Protein AF-A0A526WHH5-F1 (afdb_monomer)

Mean predicted aligned error: 7.63 Å

Secondary structure (DSSP, 8-state):
----------PPPGGGGPPPPPPP--TTS--SHHHHHHHTTTTSHHHHHHHHHHHHHHHHHT-

Radius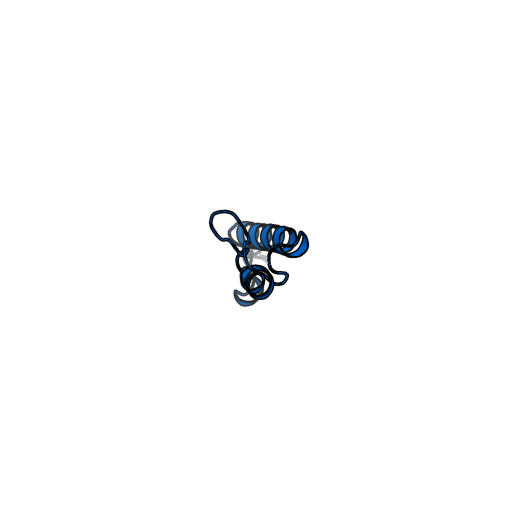 of gyration: 19.58 Å; Cα contacts (8 Å, |Δi|>4): 28; chains: 1; bounding box: 46×16×62 Å

Foldseek 3Di:
DDDDDDDDLDADDPVLLDADDDQDDDVVADDDPVSCVVRPCSHDPVNVVSRVVSVVSVVVSVD

pLDDT: mean 83.45, std 8.84, range [49.88, 93.5]

Sequence (63 aa):
MVVKYVTVERHIPDPLKRPPPSAWSKPGGPAVTADFIERGDVNEAGLRVCTAQVNKIIEWDRQ

Structure (mmCIF, N/CA/C/O backbone):
data_AF-A0A526WHH5-F1
#
_entry.id   AF-A0A526WHH5-F1
#
loop_
_atom_site.group_PDB
_atom_site.id
_atom_site.type_symbol
_atom_site.label_atom_id
_atom_site.label_alt_id
_atom_site.label_comp_id
_atom_site.label_asym_id
_atom_site.label_entity_id
_atom_site.label_seq_id
_atom_site.pdbx_PDB_ins_code
_atom_site.Cartn_x
_atom_site.Cartn_y
_atom_site.Cartn_z
_atom_site.occupancy
_atom_site.B_iso_or_equiv
_atom_site.auth_seq_id
_atom_site.auth_comp_id
_atom_site.auth_asym_id
_atom_site.auth_atom_id
_atom_site.pdbx_PDB_model_num
ATOM 1 N N . MET A 1 1 ? -29.565 6.331 42.862 1.00 49.88 1 MET A N 1
ATOM 2 C CA . MET A 1 1 ? -29.046 5.450 41.793 1.00 49.88 1 MET A CA 1
ATOM 3 C C . MET A 1 1 ? -27.785 6.101 41.247 1.00 49.88 1 MET A C 1
ATOM 5 O O . MET A 1 1 ? -27.879 7.224 40.775 1.00 49.88 1 MET A O 1
ATOM 9 N N . VAL A 1 2 ? -26.612 5.485 41.406 1.00 59.94 2 VAL A N 1
ATOM 10 C CA . VAL A 1 2 ? -25.344 6.037 40.893 1.00 59.94 2 VAL A CA 1
ATOM 11 C C . VAL A 1 2 ? -25.089 5.409 39.528 1.00 59.94 2 VAL A C 1
ATOM 13 O O . VAL A 1 2 ? -24.933 4.195 39.436 1.00 59.94 2 VAL A O 1
ATOM 16 N N . VAL A 1 3 ? -25.093 6.218 38.470 1.00 73.19 3 VAL A N 1
ATOM 17 C CA . VAL A 1 3 ? -24.775 5.762 37.111 1.00 73.19 3 VAL A CA 1
ATOM 18 C C . VAL A 1 3 ? -23.271 5.903 36.916 1.00 73.19 3 VAL A C 1
ATOM 20 O O . VAL A 1 3 ? -22.743 7.013 36.937 1.00 73.19 3 VAL A O 1
ATOM 23 N N . LYS A 1 4 ? -22.571 4.775 36.770 1.00 75.94 4 LYS A N 1
ATOM 24 C CA . LYS A 1 4 ? -21.136 4.751 36.482 1.00 75.94 4 LYS A CA 1
ATOM 25 C C . LYS A 1 4 ? -20.948 4.643 34.972 1.00 75.94 4 LYS A C 1
ATOM 27 O O . LYS A 1 4 ? -21.297 3.624 34.383 1.00 75.94 4 LYS A O 1
ATOM 32 N N . TYR A 1 5 ? -20.408 5.690 34.360 1.00 78.81 5 TYR A N 1
ATOM 33 C CA . TYR A 1 5 ? -20.023 5.671 32.953 1.00 78.81 5 TYR A CA 1
ATOM 34 C C . TYR A 1 5 ? -18.646 5.021 32.823 1.00 78.81 5 TYR A C 1
ATOM 36 O O . TYR A 1 5 ? -17.721 5.369 33.556 1.00 78.81 5 TYR A O 1
ATOM 44 N N . VAL A 1 6 ? -18.531 4.052 31.918 1.00 75.25 6 VAL A N 1
ATOM 45 C CA . VAL A 1 6 ? -17.271 3.384 31.586 1.00 75.25 6 VAL A CA 1
ATOM 46 C C . VAL A 1 6 ? -17.019 3.626 30.107 1.00 75.25 6 VAL A C 1
ATOM 48 O O . VAL A 1 6 ? -17.858 3.275 29.277 1.00 75.25 6 VAL A O 1
ATOM 51 N N . THR A 1 7 ? -15.888 4.241 29.776 1.00 70.69 7 THR A N 1
ATOM 52 C CA . THR A 1 7 ? -15.448 4.374 28.388 1.00 70.69 7 THR A CA 1
ATOM 53 C C . THR A 1 7 ? -14.952 3.010 27.930 1.00 70.69 7 THR A C 1
ATOM 55 O O . THR A 1 7 ? -13.999 2.476 28.489 1.00 70.69 7 THR A O 1
ATOM 58 N N . VAL A 1 8 ? -15.630 2.413 26.954 1.00 71.19 8 VAL A N 1
ATOM 59 C CA . VAL A 1 8 ? -15.146 1.198 26.298 1.00 71.19 8 VAL A CA 1
ATOM 60 C C . VAL A 1 8 ? -14.304 1.646 25.112 1.00 71.19 8 VAL A C 1
ATOM 62 O O . VAL A 1 8 ? -14.861 2.062 24.096 1.00 71.19 8 VAL A O 1
AT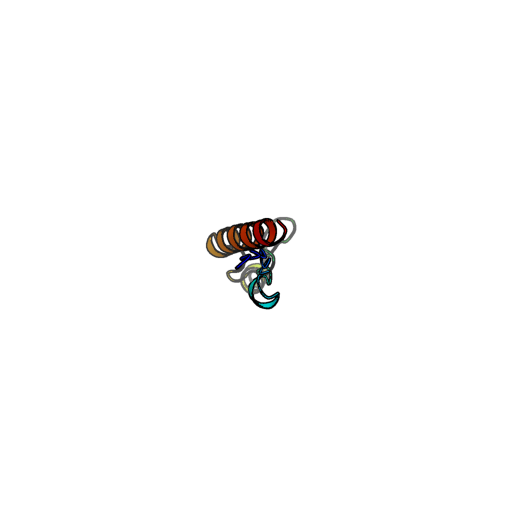OM 65 N N . GLU A 1 9 ? -12.982 1.580 25.247 1.00 65.56 9 GLU A N 1
ATOM 66 C CA . GLU A 1 9 ? -12.071 1.739 24.112 1.00 65.56 9 GLU A CA 1
ATOM 67 C C . GLU A 1 9 ? -12.301 0.575 23.147 1.00 65.56 9 GLU A C 1
ATOM 69 O O . GLU A 1 9 ? -12.116 -0.600 23.475 1.00 65.56 9 GLU A O 1
ATOM 74 N N . ARG A 1 10 ? 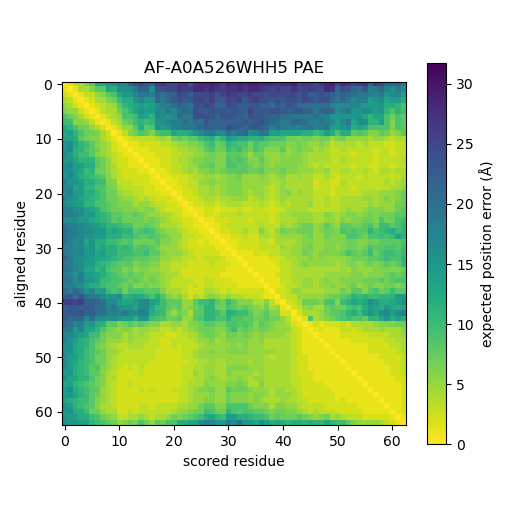-12.826 0.898 21.966 1.00 74.94 10 ARG A N 1
ATOM 75 C CA . ARG A 1 10 ? -13.069 -0.071 20.902 1.00 74.94 10 ARG A CA 1
ATOM 76 C C . ARG A 1 10 ? -11.962 0.075 19.880 1.00 74.94 10 ARG A C 1
ATOM 78 O O . ARG A 1 10 ? -12.013 0.993 19.071 1.00 74.94 10 ARG A O 1
ATOM 85 N N . HIS A 1 11 ? -11.027 -0.864 19.896 1.00 86.50 11 HIS A N 1
ATOM 86 C CA . HIS A 1 11 ? -10.064 -0.982 18.814 1.00 86.50 11 HIS A CA 1
ATOM 87 C C . HIS A 1 11 ? -10.696 -1.621 17.580 1.00 86.50 11 HIS A C 1
ATOM 89 O O . HIS A 1 11 ? -11.565 -2.500 17.663 1.00 86.50 11 HIS A O 1
ATOM 95 N N . ILE A 1 12 ? -10.225 -1.198 16.417 1.00 84.56 12 ILE A N 1
ATOM 96 C CA . ILE A 1 12 ? -10.579 -1.783 15.134 1.00 84.56 12 ILE A CA 1
ATOM 97 C C . ILE A 1 12 ? -9.979 -3.200 15.068 1.00 84.56 12 ILE A C 1
ATOM 99 O O . ILE A 1 12 ? -8.798 -3.380 15.375 1.00 84.56 12 ILE A O 1
ATOM 103 N N . PRO A 1 13 ? -10.743 -4.219 14.633 1.00 88.50 13 PRO A N 1
ATOM 104 C CA . PRO A 1 13 ? -10.211 -5.560 14.408 1.00 88.50 13 PRO A CA 1
ATOM 105 C C . PRO A 1 13 ? -9.012 -5.570 13.448 1.00 88.50 13 PRO A C 1
ATOM 107 O O . PRO A 1 13 ? -9.058 -4.960 12.379 1.00 88.50 13 PRO A O 1
ATOM 110 N N . ASP A 1 14 ? -7.970 -6.337 13.775 1.00 87.69 14 ASP A N 1
ATOM 111 C CA . ASP A 1 14 ? -6.733 -6.416 12.980 1.00 87.69 14 ASP A CA 1
ATOM 112 C C . ASP A 1 14 ? -6.927 -6.744 11.489 1.00 87.69 14 ASP A C 1
ATOM 114 O O . ASP A 1 14 ? -6.232 -6.145 10.663 1.00 87.69 14 ASP A O 1
ATOM 118 N N . PRO A 1 15 ? -7.882 -7.607 11.076 1.00 86.88 15 PRO A N 1
ATOM 119 C CA . PRO A 1 15 ? -8.129 -7.853 9.656 1.00 86.88 15 PRO A CA 1
ATOM 120 C C . PRO A 1 15 ? -8.530 -6.599 8.869 1.00 86.88 15 PRO A C 1
ATOM 122 O O . PRO A 1 15 ? -8.227 -6.513 7.682 1.00 86.88 15 PRO A O 1
ATOM 125 N N . LEU A 1 16 ? -9.177 -5.626 9.522 1.00 85.12 16 LEU A N 1
ATOM 126 C CA . LEU A 1 16 ? -9.615 -4.368 8.907 1.00 85.12 16 LEU A CA 1
ATOM 127 C C . LEU A 1 16 ? -8.512 -3.298 8.885 1.00 85.12 16 LEU A C 1
ATOM 129 O O . LEU A 1 16 ? -8.650 -2.293 8.195 1.00 85.12 16 LEU A O 1
ATOM 133 N N . LYS A 1 17 ? -7.411 -3.524 9.610 1.00 87.62 17 LYS A N 1
ATOM 134 C CA . LYS A 1 17 ? -6.219 -2.662 9.648 1.00 87.62 17 LYS A CA 1
ATOM 135 C C . LYS A 1 17 ? -5.072 -3.192 8.791 1.00 87.62 17 LYS A C 1
ATOM 137 O O . LYS A 1 17 ? -3.965 -2.661 8.854 1.00 87.62 17 LYS A O 1
ATOM 142 N N . ARG A 1 18 ? -5.283 -4.267 8.027 1.00 89.44 18 ARG A N 1
ATOM 143 C CA . ARG A 1 18 ? -4.214 -4.857 7.219 1.00 89.44 18 ARG A CA 1
ATOM 144 C C . ARG A 1 18 ? -3.682 -3.810 6.226 1.00 89.44 18 ARG A C 1
ATOM 146 O O . ARG A 1 18 ? -4.478 -3.269 5.458 1.00 89.44 18 ARG A O 1
ATOM 153 N N . PRO A 1 19 ? -2.365 -3.535 6.211 1.00 87.19 19 PRO A N 1
ATOM 154 C CA . PRO A 1 19 ? -1.803 -2.581 5.272 1.00 87.19 19 PRO A CA 1
ATOM 155 C C . PRO A 1 19 ? -1.970 -3.091 3.833 1.00 87.19 19 PRO A C 1
ATOM 157 O O . PRO A 1 19 ? -1.881 -4.304 3.599 1.00 87.19 19 PRO A O 1
ATOM 160 N N . PRO A 1 20 ? -2.189 -2.189 2.863 1.00 85.75 20 PRO A N 1
ATOM 161 C CA . PRO A 1 20 ? -2.156 -2.550 1.454 1.00 85.75 20 PRO A CA 1
ATOM 162 C C . PRO A 1 20 ? -0.784 -3.115 1.044 1.00 85.75 20 PRO A C 1
ATOM 164 O O . PRO A 1 20 ? 0.212 -2.880 1.737 1.00 85.75 20 PRO A O 1
ATOM 167 N N . PRO A 1 21 ? -0.703 -3.834 -0.091 1.00 85.06 21 PRO A N 1
ATOM 168 C CA . PRO A 1 21 ? 0.572 -4.256 -0.661 1.00 85.06 21 PRO A CA 1
ATOM 169 C C . PRO A 1 21 ? 1.528 -3.073 -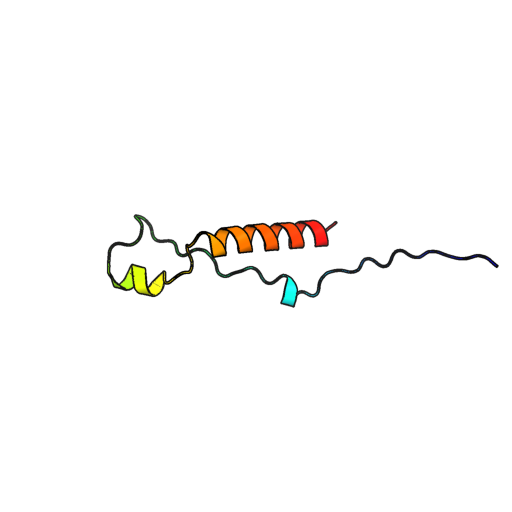0.837 1.00 85.06 21 PRO A C 1
ATOM 171 O O . PRO A 1 21 ? 1.104 -1.957 -1.135 1.00 85.06 21 PRO A O 1
ATOM 174 N N . SER A 1 22 ? 2.827 -3.313 -0.670 1.00 84.19 22 SER A N 1
ATOM 175 C CA . SER A 1 22 ? 3.836 -2.284 -0.910 1.00 84.19 22 SER A CA 1
ATOM 176 C C . SER A 1 22 ? 3.871 -1.879 -2.381 1.00 84.19 22 SER A C 1
ATOM 178 O O . SER A 1 22 ? 3.757 -2.727 -3.266 1.00 84.19 22 SER A O 1
ATOM 180 N N . ALA A 1 23 ? 4.130 -0.594 -2.620 1.00 85.69 23 ALA A N 1
ATOM 181 C CA . ALA A 1 23 ? 4.463 -0.082 -3.941 1.00 85.69 23 ALA A C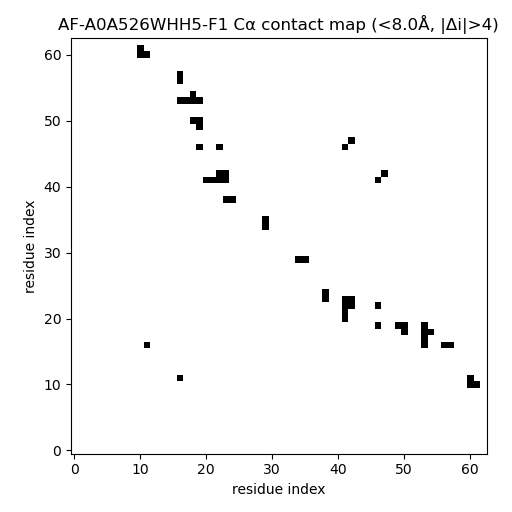A 1
ATOM 182 C C . ALA A 1 23 ? 5.622 -0.887 -4.551 1.00 85.69 23 ALA A C 1
ATOM 184 O O . ALA A 1 23 ? 6.635 -1.131 -3.886 1.00 85.69 23 ALA A O 1
ATOM 185 N N . TRP A 1 24 ? 5.485 -1.293 -5.812 1.00 88.56 24 TRP A N 1
ATOM 186 C CA . TRP A 1 24 ? 6.571 -1.966 -6.521 1.00 88.56 24 TRP A CA 1
ATOM 187 C C . TRP A 1 24 ? 7.718 -0.982 -6.752 1.00 88.56 24 TRP A C 1
ATOM 189 O O . TRP A 1 24 ? 7.503 0.170 -7.139 1.00 88.56 24 TRP A O 1
ATOM 199 N N . SER A 1 25 ? 8.947 -1.433 -6.533 1.00 87.88 25 SER A N 1
ATOM 200 C CA . SER A 1 25 ? 10.134 -0.597 -6.667 1.00 87.88 25 SER A CA 1
ATOM 201 C C . SER A 1 25 ? 11.306 -1.410 -7.191 1.00 87.88 25 SER A C 1
ATOM 203 O O . SER A 1 25 ? 11.561 -2.522 -6.733 1.00 87.88 25 SER A O 1
ATOM 205 N N . LYS A 1 26 ? 12.041 -0.817 -8.130 1.00 88.94 26 LYS A N 1
ATOM 206 C CA . LYS A 1 26 ? 13.294 -1.330 -8.681 1.00 88.94 26 LYS A CA 1
ATOM 207 C C . LYS A 1 26 ? 14.247 -0.150 -8.880 1.00 88.94 26 LYS A C 1
ATOM 209 O O . LYS A 1 26 ? 13.794 0.901 -9.348 1.00 88.94 26 LYS A O 1
ATOM 214 N N . PRO A 1 27 ? 15.545 -0.275 -8.549 1.00 91.56 27 PRO A N 1
ATOM 215 C CA . PRO A 1 27 ? 16.521 0.773 -8.837 1.00 91.56 27 PRO A CA 1
ATOM 216 C C . PRO A 1 27 ? 16.510 1.138 -10.327 1.00 91.56 27 PRO A C 1
ATOM 218 O O . PRO A 1 27 ? 16.626 0.261 -11.178 1.00 91.56 27 PRO A O 1
ATOM 221 N N . GLY A 1 28 ? 16.344 2.425 -10.640 1.00 88.00 28 GLY A N 1
ATOM 222 C CA . GLY A 1 28 ? 16.239 2.909 -12.024 1.00 88.00 28 GLY A CA 1
ATOM 223 C C . GLY A 1 28 ? 14.850 2.773 -12.665 1.00 88.00 28 GLY A C 1
ATOM 224 O O . GLY A 1 28 ? 14.669 3.217 -13.794 1.00 88.00 28 GLY A O 1
ATOM 225 N N . GLY A 1 29 ? 13.858 2.235 -11.950 1.00 87.31 29 GLY A N 1
ATOM 226 C CA . GLY A 1 29 ? 12.501 2.051 -12.461 1.00 87.31 29 GLY A CA 1
ATOM 227 C C . GLY A 1 29 ? 12.342 0.809 -13.350 1.00 87.31 29 GLY A C 1
ATOM 228 O O . GLY A 1 29 ? 13.233 -0.041 -13.408 1.00 87.31 29 GLY A O 1
ATOM 229 N N . PRO A 1 30 ? 11.180 0.652 -14.006 1.00 88.69 30 PRO A N 1
ATOM 230 C CA . PRO A 1 30 ? 10.946 -0.462 -14.917 1.00 88.69 30 PRO A CA 1
ATOM 231 C C . PRO A 1 30 ? 11.779 -0.292 -16.195 1.00 88.69 30 PRO A C 1
ATOM 233 O O . PRO A 1 30 ? 11.732 0.757 -16.835 1.00 88.69 30 PRO A O 1
ATOM 236 N N . ALA A 1 31 ? 12.531 -1.330 -16.561 1.00 92.06 31 ALA A N 1
ATOM 237 C CA . ALA A 1 31 ? 13.454 -1.337 -17.698 1.00 92.06 31 ALA A CA 1
ATOM 238 C C . ALA A 1 31 ? 13.096 -2.396 -18.754 1.00 92.06 31 ALA A C 1
ATOM 240 O O . ALA A 1 31 ? 13.383 -2.205 -19.934 1.00 92.06 31 ALA A O 1
ATOM 241 N N . VAL A 1 32 ? 12.460 -3.502 -18.351 1.00 93.50 32 VAL A N 1
ATOM 242 C CA . VAL A 1 32 ? 12.015 -4.574 -19.259 1.00 93.50 32 VAL A CA 1
ATOM 243 C C . VAL A 1 32 ? 10.512 -4.799 -19.158 1.00 93.50 32 VAL A C 1
ATOM 245 O O . VAL A 1 32 ? 9.898 -4.475 -18.147 1.00 93.50 32 VAL A O 1
ATOM 248 N N . THR A 1 33 ? 9.903 -5.407 -20.179 1.00 89.75 33 THR A N 1
ATOM 249 C CA . THR A 1 33 ? 8.460 -5.708 -20.190 1.00 89.75 33 THR A CA 1
ATOM 250 C C . THR A 1 33 ? 8.013 -6.509 -18.964 1.00 89.75 33 THR A C 1
ATOM 252 O O . THR A 1 33 ? 6.949 -6.233 -18.418 1.00 89.75 33 THR A O 1
ATOM 255 N N . ALA A 1 34 ? 8.844 -7.441 -18.484 1.00 91.88 34 ALA A N 1
ATOM 256 C CA . ALA A 1 34 ? 8.572 -8.202 -17.265 1.00 91.88 34 ALA A CA 1
ATOM 257 C C . ALA A 1 34 ? 8.407 -7.302 -16.027 1.00 91.88 34 ALA A C 1
ATOM 259 O O . ALA A 1 34 ? 7.525 -7.562 -15.218 1.00 91.88 34 ALA A O 1
ATOM 260 N N . ASP A 1 35 ? 9.147 -6.191 -15.931 1.00 90.00 35 ASP A N 1
ATOM 261 C CA . ASP A 1 35 ? 9.033 -5.253 -14.809 1.00 90.00 35 ASP A CA 1
ATOM 262 C C . ASP A 1 35 ? 7.641 -4.609 -14.758 1.00 90.00 35 ASP A C 1
ATOM 264 O O . ASP A 1 35 ? 7.111 -4.361 -13.683 1.00 90.00 35 ASP A O 1
ATOM 268 N N . PHE A 1 36 ? 7.018 -4.351 -15.912 1.00 84.56 36 PHE A N 1
ATOM 269 C CA . PHE A 1 36 ? 5.661 -3.800 -15.968 1.00 84.56 36 PHE A CA 1
ATOM 270 C C . PHE A 1 36 ? 4.599 -4.841 -15.607 1.00 84.56 36 PHE A C 1
ATOM 272 O O . PHE A 1 36 ? 3.593 -4.486 -14.996 1.00 84.56 36 PHE A O 1
ATOM 279 N N . ILE A 1 37 ? 4.832 -6.111 -15.955 1.00 87.12 37 ILE A N 1
ATOM 280 C CA . ILE A 1 37 ? 3.954 -7.227 -15.582 1.00 87.12 37 ILE A CA 1
ATOM 281 C C . ILE A 1 37 ? 4.029 -7.464 -14.069 1.00 87.12 37 ILE A C 1
ATOM 283 O O . ILE A 1 37 ? 2.994 -7.561 -13.417 1.00 87.12 37 ILE A O 1
ATOM 287 N N . GLU A 1 38 ? 5.237 -7.497 -13.505 1.00 86.88 38 GLU A N 1
ATOM 288 C CA . GLU A 1 38 ? 5.469 -7.673 -12.066 1.00 86.88 38 GLU A CA 1
ATOM 289 C C . GLU A 1 38 ? 4.975 -6.483 -11.243 1.00 86.88 38 GLU A C 1
ATOM 291 O O . GLU A 1 38 ? 4.385 -6.663 -10.179 1.00 86.88 38 GLU A O 1
ATOM 296 N N . ARG A 1 39 ? 5.188 -5.259 -11.741 1.00 85.38 39 ARG A N 1
ATOM 297 C CA . ARG A 1 39 ? 4.625 -4.048 -11.141 1.00 85.38 39 ARG A CA 1
ATOM 298 C C . ARG A 1 39 ? 3.102 -4.097 -11.138 1.00 85.38 39 ARG A C 1
ATOM 300 O O . ARG A 1 39 ? 2.483 -3.648 -10.179 1.00 85.38 39 ARG A O 1
ATOM 307 N N . GLY A 1 40 ? 2.501 -4.575 -12.225 1.00 79.88 40 GLY A N 1
ATOM 308 C CA . GLY A 1 40 ? 1.061 -4.496 -12.437 1.00 79.88 40 GLY A CA 1
ATOM 309 C C . GLY A 1 40 ? 0.525 -3.086 -12.152 1.00 79.88 40 GLY A C 1
ATOM 310 O O . GLY A 1 40 ? 1.136 -2.079 -12.531 1.00 79.88 40 GLY A O 1
ATOM 311 N N . ASP A 1 41 ? -0.592 -3.046 -11.424 1.00 68.38 41 ASP A N 1
ATOM 312 C CA . ASP A 1 41 ? -1.301 -1.834 -10.989 1.00 68.38 41 ASP A CA 1
ATOM 313 C C . ASP A 1 41 ? -0.895 -1.362 -9.569 1.00 68.38 41 ASP A C 1
ATOM 315 O O . ASP A 1 41 ? -1.442 -0.423 -8.990 1.00 68.38 41 ASP A O 1
ATOM 319 N N . VAL A 1 42 ? 0.118 -1.985 -8.953 1.00 70.25 42 VAL A N 1
ATOM 320 C CA . VAL A 1 42 ? 0.474 -1.722 -7.543 1.00 70.25 42 VAL A CA 1
ATOM 321 C C . VAL A 1 42 ? 1.234 -0.404 -7.331 1.00 70.25 42 VAL A C 1
ATOM 323 O O . VAL A 1 42 ? 1.941 -0.249 -6.346 1.00 70.25 42 VAL A O 1
ATOM 326 N N . ASN A 1 43 ? 1.141 0.553 -8.254 1.00 66.19 43 ASN A N 1
ATOM 327 C CA . ASN A 1 43 ? 1.841 1.841 -8.182 1.00 66.19 43 ASN A CA 1
ATOM 328 C C . ASN A 1 43 ? 0.980 3.047 -8.572 1.00 66.19 43 ASN A C 1
ATOM 330 O O . ASN A 1 43 ? 1.493 4.171 -8.638 1.00 66.19 43 ASN A O 1
ATOM 334 N N . GLU A 1 44 ? -0.311 2.842 -8.811 1.00 75.75 44 GLU A N 1
ATOM 335 C CA . GLU A 1 44 ? -1.210 3.928 -9.171 1.00 75.75 44 GLU A CA 1
ATOM 336 C C . GLU A 1 44 ? -1.612 4.805 -7.978 1.00 75.75 44 GLU A C 1
ATOM 338 O O . GLU A 1 44 ? -1.384 4.493 -6.801 1.00 75.75 4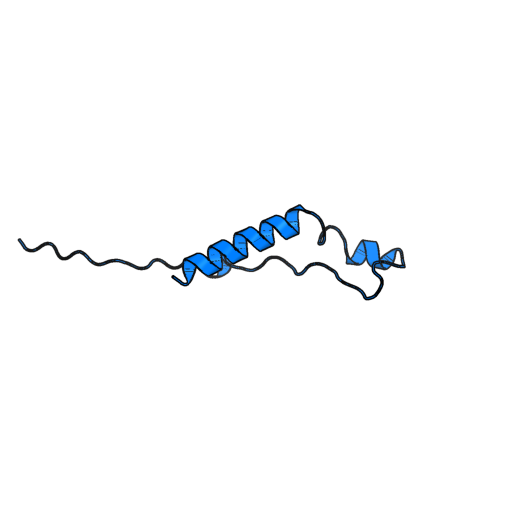4 GLU A O 1
ATOM 343 N N . ALA A 1 45 ? -2.224 5.950 -8.296 1.00 78.75 45 ALA A N 1
ATOM 344 C CA . ALA A 1 45 ? -2.721 6.904 -7.310 1.00 78.75 45 ALA A CA 1
ATOM 345 C C . ALA A 1 45 ? -3.658 6.238 -6.284 1.00 78.75 45 ALA A C 1
ATOM 347 O O . ALA A 1 45 ? -3.615 6.593 -5.105 1.00 78.75 45 ALA A O 1
ATOM 348 N N . GLY A 1 46 ? -4.432 5.229 -6.702 1.00 80.31 46 GLY A N 1
ATOM 349 C CA . GLY A 1 46 ? -5.330 4.465 -5.834 1.00 80.31 46 GLY A CA 1
ATOM 350 C C . GLY A 1 46 ? -4.619 3.785 -4.661 1.00 80.31 46 GLY A C 1
ATOM 351 O O . GLY A 1 46 ? -5.044 3.951 -3.517 1.00 80.31 46 GLY A O 1
ATOM 352 N N . LEU A 1 47 ? -3.495 3.095 -4.900 1.00 84.12 47 LEU A N 1
ATOM 353 C CA . LEU A 1 47 ? -2.750 2.427 -3.825 1.00 84.12 47 LEU A CA 1
ATOM 354 C C . LEU A 1 47 ? -2.146 3.439 -2.845 1.00 84.12 47 LEU A C 1
ATOM 356 O O . LEU A 1 47 ? -2.155 3.208 -1.634 1.00 84.12 47 LEU A O 1
ATOM 360 N N . ARG A 1 48 ? -1.661 4.581 -3.349 1.00 83.56 48 ARG A N 1
ATOM 361 C CA . ARG A 1 48 ? -1.095 5.649 -2.506 1.00 83.56 48 ARG A CA 1
ATOM 362 C C . ARG A 1 48 ? -2.150 6.245 -1.580 1.00 83.56 48 ARG A C 1
ATOM 364 O O . ARG A 1 48 ? -1.894 6.399 -0.387 1.00 83.56 48 ARG A O 1
ATOM 371 N N . VAL A 1 49 ? -3.336 6.537 -2.116 1.00 87.69 49 VAL A N 1
ATOM 372 C CA . VAL A 1 49 ? -4.466 7.055 -1.335 1.00 87.69 49 VAL A CA 1
ATOM 373 C C 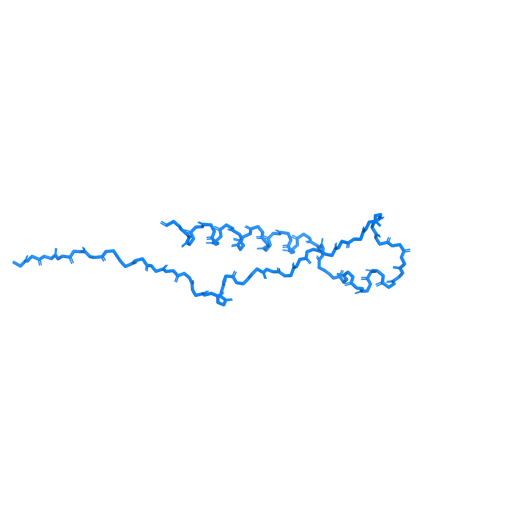. VAL A 1 49 ? -4.933 6.021 -0.311 1.00 87.69 49 VAL A C 1
ATOM 375 O O . VAL A 1 49 ? -5.058 6.356 0.865 1.00 87.69 49 VAL A O 1
ATOM 378 N N . CYS A 1 50 ? -5.111 4.762 -0.722 1.00 88.62 50 CYS A N 1
ATOM 379 C CA . CYS A 1 50 ? -5.516 3.679 0.176 1.00 88.62 50 CYS A CA 1
ATOM 380 C C . CYS A 1 50 ? -4.512 3.492 1.325 1.00 88.62 50 CYS A C 1
ATOM 382 O O . CYS A 1 50 ? -4.895 3.453 2.492 1.00 88.62 50 CYS A O 1
ATOM 384 N N . THR A 1 51 ? -3.214 3.474 1.008 1.00 89.75 51 THR A N 1
ATOM 385 C CA . THR A 1 51 ? -2.136 3.381 2.004 1.00 89.75 51 THR A CA 1
ATOM 386 C C . THR A 1 51 ? -2.192 4.539 2.996 1.00 89.75 51 THR A C 1
ATOM 388 O O . THR A 1 51 ? -2.130 4.321 4.205 1.00 89.75 51 THR A O 1
ATOM 391 N N . ALA A 1 52 ? -2.356 5.773 2.510 1.00 89.75 52 ALA A N 1
ATOM 392 C CA . ALA A 1 52 ? -2.455 6.947 3.371 1.00 89.75 52 ALA A CA 1
ATOM 393 C C . ALA A 1 52 ? -3.677 6.883 4.305 1.00 89.75 52 ALA A C 1
ATOM 395 O O . ALA A 1 52 ? -3.559 7.193 5.492 1.00 89.75 52 ALA A O 1
ATOM 396 N N . GLN A 1 53 ? -4.830 6.443 3.793 1.00 91.69 53 GLN A N 1
ATOM 397 C CA . GLN A 1 53 ? -6.058 6.291 4.576 1.00 91.69 53 GLN A CA 1
ATOM 398 C C . GLN A 1 53 ? -5.915 5.223 5.662 1.00 91.69 53 GLN A C 1
ATOM 400 O O . GLN A 1 53 ? -6.187 5.505 6.828 1.00 91.69 53 GLN A O 1
ATOM 405 N N . VAL A 1 54 ? -5.437 4.026 5.307 1.00 92.00 54 VAL A N 1
ATOM 406 C CA . VAL A 1 54 ? -5.243 2.927 6.265 1.00 92.00 54 VAL A CA 1
ATOM 407 C C . VAL A 1 54 ? -4.241 3.325 7.348 1.00 92.00 54 VAL A C 1
ATOM 409 O O . VAL A 1 54 ? -4.502 3.105 8.527 1.00 92.00 54 VAL A O 1
ATOM 412 N N . ASN A 1 55 ? -3.146 3.998 6.987 1.00 91.88 55 ASN A N 1
ATOM 413 C CA . ASN A 1 55 ? -2.175 4.483 7.969 1.00 91.88 55 ASN A CA 1
ATOM 414 C C . ASN A 1 55 ? -2.794 5.478 8.956 1.00 91.88 55 ASN A C 1
ATOM 416 O O . ASN A 1 55 ? -2.530 5.382 10.152 1.00 91.88 55 ASN A O 1
ATOM 420 N N . LYS A 1 56 ? -3.643 6.398 8.480 1.00 92.12 56 LYS A N 1
ATOM 421 C CA . LYS A 1 56 ? -4.347 7.348 9.353 1.00 92.12 56 LYS A CA 1
ATOM 422 C C . LYS A 1 56 ? -5.344 6.660 10.282 1.00 92.12 56 LYS A C 1
ATOM 424 O O . LYS A 1 56 ? -5.435 7.035 11.445 1.00 92.12 56 LYS A O 1
ATOM 429 N N . ILE A 1 57 ? -6.042 5.636 9.796 1.00 90.69 57 ILE A N 1
ATOM 430 C CA . ILE A 1 57 ? -6.953 4.820 10.609 1.00 90.69 57 ILE A CA 1
ATOM 431 C C . ILE A 1 57 ? -6.180 4.062 11.696 1.00 90.69 57 ILE A C 1
ATOM 433 O O . ILE A 1 57 ? -6.597 4.066 12.849 1.00 90.69 57 ILE A O 1
ATOM 437 N N . ILE A 1 58 ? -5.037 3.457 11.357 1.00 91.00 58 ILE A N 1
ATOM 438 C CA . ILE A 1 58 ? -4.171 2.763 12.324 1.00 91.00 58 ILE A CA 1
ATOM 439 C C . ILE A 1 58 ? -3.604 3.741 13.358 1.00 91.00 58 ILE A C 1
ATOM 441 O O . ILE A 1 58 ? -3.500 3.399 14.530 1.00 91.00 58 ILE A O 1
ATOM 445 N N . GLU A 1 59 ? -3.203 4.940 12.932 1.00 91.12 59 GLU A N 1
ATOM 446 C CA . GLU A 1 59 ? -2.707 5.990 13.826 1.00 91.12 59 GLU A CA 1
ATOM 447 C C . GLU A 1 59 ? -3.793 6.448 14.807 1.00 91.12 59 GLU A C 1
ATOM 449 O O . GLU A 1 59 ? -3.506 6.600 15.990 1.00 91.12 59 GLU A O 1
ATOM 454 N N . TRP A 1 60 ? -5.029 6.613 14.330 1.00 88.25 60 TRP A N 1
ATOM 455 C CA . TRP A 1 60 ? -6.183 6.943 15.165 1.00 88.25 60 TRP A CA 1
ATOM 456 C C . TRP A 1 60 ? -6.538 5.819 16.147 1.00 88.25 60 TRP A C 1
ATOM 458 O O . TRP A 1 60 ? -6.764 6.098 17.313 1.00 88.25 60 TRP A O 1
ATOM 468 N N . ASP A 1 61 ? -6.516 4.556 15.711 1.00 89.06 61 ASP A N 1
ATOM 469 C CA . ASP A 1 61 ? -6.837 3.387 16.550 1.00 89.06 61 ASP A CA 1
ATOM 470 C C . ASP A 1 61 ? -5.854 3.158 17.715 1.00 89.06 61 ASP A C 1
ATOM 472 O O . ASP A 1 61 ? -6.134 2.381 18.626 1.00 89.06 61 ASP A O 1
ATOM 476 N N . ARG A 1 62 ? -4.675 3.790 17.660 1.00 83.50 62 ARG A N 1
ATOM 477 C CA . ARG A 1 62 ? -3.653 3.749 18.718 1.00 83.50 62 ARG A CA 1
ATOM 478 C C . ARG A 1 62 ? -3.850 4.814 19.801 1.00 83.50 62 ARG A C 1
ATOM 480 O O . ARG A 1 62 ? -3.104 4.770 20.779 1.00 83.50 62 ARG A O 1
ATOM 487 N N . GLN A 1 63 ? -4.734 5.788 19.579 1.00 71.69 63 GLN A N 1
ATOM 4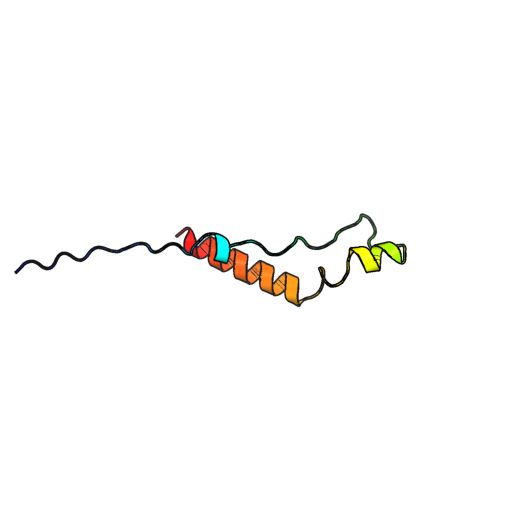88 C CA . GLN A 1 63 ? -5.055 6.859 20.531 1.00 71.69 63 GLN A CA 1
ATOM 489 C C . GLN A 1 63 ? -6.138 6.407 21.502 1.00 71.69 63 GLN A C 1
ATOM 491 O O . GLN A 1 63 ? -6.045 6.848 22.666 1.00 71.69 63 GLN A O 1
#

Solvent-accessible surface area (backbone atoms only — not comparable to full-at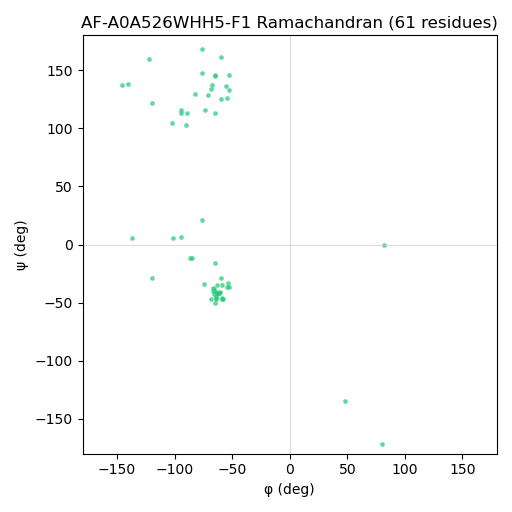om values): 4269 Å² total; per-residue (Å²): 138,87,85,81,87,75,89,77,86,77,68,75,60,66,84,82,64,60,76,68,84,74,66,65,84,51,90,93,49,76,84,51,75,65,43,53,63,73,36,60,76,46,72,42,72,66,53,55,52,51,42,54,52,53,51,52,53,53,58,56,60,73,109